Protein AF-A0A6V7LR10-F1 (afdb_monomer_lite)

Structure (mmCIF, N/CA/C/O backbone):
data_AF-A0A6V7LR10-F1
#
_entry.id   AF-A0A6V7LR10-F1
#
loop_
_atom_site.group_PDB
_atom_site.id
_atom_site.type_symbol
_atom_site.label_atom_id
_atom_site.label_alt_id
_atom_site.label_comp_id
_atom_site.label_asym_id
_atom_site.label_entity_id
_atom_site.label_seq_id
_atom_site.pdbx_PDB_ins_code
_atom_site.Cartn_x
_atom_site.Cartn_y
_atom_site.Cartn_z
_atom_site.occupancy
_atom_site.B_iso_or_equiv
_atom_site.auth_seq_id
_atom_site.auth_comp_id
_atom_site.auth_asym_id
_atom_site.auth_atom_id
_atom_site.pdbx_PDB_model_num
ATOM 1 N N . GLN A 1 1 ? 16.608 0.362 0.916 1.00 43.72 1 GLN A N 1
ATOM 2 C CA . GLN A 1 1 ? 15.428 -0.240 0.262 1.00 43.72 1 GLN A CA 1
ATOM 3 C C . GLN A 1 1 ? 14.332 -0.371 1.311 1.00 43.72 1 GLN A C 1
ATOM 5 O O . GLN A 1 1 ? 14.471 -1.191 2.207 1.00 43.72 1 GLN A O 1
ATOM 10 N N . LYS A 1 2 ? 13.320 0.507 1.299 1.00 56.78 2 LYS A N 1
ATOM 11 C CA . LYS A 1 2 ? 12.224 0.463 2.280 1.00 56.78 2 LYS A CA 1
ATOM 12 C C . LYS A 1 2 ? 11.215 -0.571 1.778 1.00 56.78 2 LYS A C 1
ATOM 14 O O . LYS A 1 2 ? 10.442 -0.275 0.874 1.00 56.78 2 LYS A O 1
ATOM 19 N N . ASN A 1 3 ? 11.345 -1.806 2.256 1.00 64.75 3 ASN A N 1
ATOM 20 C CA . ASN A 1 3 ? 10.434 -2.888 1.902 1.00 64.75 3 ASN A CA 1
ATOM 21 C C . ASN A 1 3 ? 9.104 -2.637 2.618 1.00 64.75 3 ASN A C 1
ATOM 23 O O . ASN A 1 3 ? 9.103 -2.320 3.806 1.00 64.75 3 ASN A O 1
ATOM 27 N N . VAL A 1 4 ? 7.996 -2.693 1.888 1.00 72.12 4 VAL A N 1
ATOM 28 C CA . VAL A 1 4 ? 6.668 -2.634 2.495 1.00 72.12 4 VAL A CA 1
ATOM 29 C C . VAL A 1 4 ? 6.286 -4.073 2.784 1.00 72.12 4 VAL A C 1
ATOM 31 O O . VAL A 1 4 ? 6.005 -4.833 1.860 1.00 72.12 4 VAL A O 1
ATOM 34 N N . ASP A 1 5 ? 6.297 -4.449 4.059 1.00 87.06 5 ASP A N 1
ATOM 35 C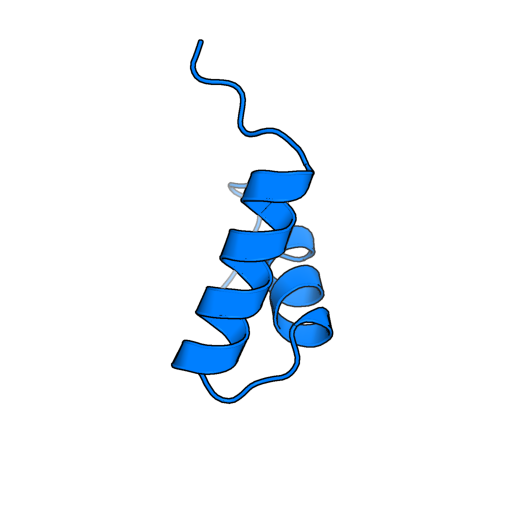 CA . ASP A 1 5 ? 5.790 -5.749 4.478 1.00 87.06 5 ASP A CA 1
ATOM 36 C C . ASP A 1 5 ? 4.336 -5.920 4.033 1.00 87.06 5 ASP A C 1
ATOM 38 O O . ASP A 1 5 ? 3.547 -4.967 4.043 1.00 87.06 5 ASP A O 1
ATOM 42 N N . LEU A 1 6 ? 3.962 -7.151 3.680 1.00 85.25 6 LEU A N 1
ATOM 43 C CA . LEU A 1 6 ? 2.609 -7.476 3.214 1.00 85.25 6 LEU A CA 1
ATOM 44 C C . LEU A 1 6 ? 1.529 -7.020 4.202 1.00 85.25 6 LEU A C 1
ATOM 46 O O . LEU A 1 6 ? 0.465 -6.571 3.784 1.00 85.25 6 LEU A O 1
ATOM 50 N N . GLU A 1 7 ? 1.820 -7.061 5.502 1.00 88.31 7 GLU A N 1
ATOM 51 C CA . GLU A 1 7 ? 0.912 -6.569 6.538 1.00 88.31 7 GLU A CA 1
ATOM 52 C C . GLU A 1 7 ? 0.696 -5.048 6.453 1.00 88.31 7 GLU A C 1
ATOM 54 O O . GLU A 1 7 ? -0.423 -4.558 6.601 1.00 88.31 7 GLU A O 1
ATOM 59 N N . THR A 1 8 ? 1.754 -4.289 6.159 1.00 90.19 8 THR A N 1
ATOM 60 C CA . THR A 1 8 ? 1.670 -2.831 5.993 1.00 90.19 8 THR A CA 1
ATOM 61 C C . THR A 1 8 ? 0.910 -2.483 4.718 1.00 90.19 8 THR A C 1
ATOM 63 O O . THR A 1 8 ? 0.069 -1.585 4.725 1.00 90.19 8 THR A O 1
ATOM 66 N N . TYR A 1 9 ? 1.139 -3.237 3.640 1.00 88.19 9 TYR A N 1
ATOM 67 C CA . TYR A 1 9 ? 0.360 -3.105 2.413 1.00 88.19 9 TYR A CA 1
ATOM 68 C C . TYR A 1 9 ? -1.127 -3.402 2.654 1.00 88.19 9 TYR A C 1
ATOM 70 O O . TYR A 1 9 ? -1.985 -2.638 2.222 1.00 88.19 9 TYR A O 1
ATOM 78 N N . GLN A 1 10 ? -1.454 -4.464 3.396 1.00 89.94 10 GLN A N 1
ATOM 79 C CA . GLN A 1 10 ? -2.834 -4.799 3.750 1.00 89.94 10 GLN A CA 1
ATOM 80 C C . GLN A 1 10 ? -3.515 -3.662 4.526 1.00 89.94 10 GLN A C 1
ATOM 82 O O . GLN A 1 10 ? -4.599 -3.236 4.130 1.00 89.94 10 GLN A O 1
ATOM 87 N N . LYS A 1 11 ? -2.867 -3.128 5.571 1.00 92.50 11 LYS A N 1
ATOM 88 C CA . LYS A 1 11 ? -3.398 -1.997 6.351 1.00 92.50 11 LYS A CA 1
ATOM 89 C C . LYS A 1 11 ? -3.623 -0.765 5.478 1.00 92.50 11 LYS A C 1
ATOM 91 O O . LYS A 1 11 ? -4.683 -0.154 5.552 1.00 92.50 11 LYS A O 1
ATOM 96 N N . PHE A 1 12 ? -2.681 -0.451 4.590 1.00 91.75 12 PHE A N 1
ATOM 97 C CA . PHE A 1 12 ? -2.829 0.647 3.634 1.00 91.75 12 PHE A CA 1
ATOM 98 C C . PHE A 1 12 ? -4.076 0.488 2.749 1.00 91.75 12 PHE A C 1
ATOM 100 O O . PHE A 1 12 ? -4.836 1.438 2.578 1.00 91.75 12 PHE A O 1
ATOM 107 N N . ILE A 1 13 ? -4.323 -0.714 2.219 1.00 91.69 13 ILE A N 1
ATOM 108 C CA . ILE A 1 13 ? -5.509 -1.001 1.400 1.00 91.69 13 ILE A CA 1
ATOM 109 C C . ILE A 1 13 ? -6.798 -0.818 2.207 1.00 91.69 13 ILE A C 1
ATOM 111 O O . ILE A 1 13 ? -7.762 -0.251 1.696 1.00 91.69 13 ILE A O 1
ATOM 115 N N . GLU A 1 14 ? -6.822 -1.271 3.460 1.00 92.62 14 GLU A N 1
ATOM 116 C CA . GLU A 1 14 ? -7.981 -1.132 4.347 1.00 92.62 14 GLU A CA 1
ATOM 117 C C . GLU A 1 14 ? -8.259 0.325 4.728 1.00 92.62 14 GLU A C 1
ATOM 119 O O . GLU A 1 14 ? -9.415 0.747 4.744 1.00 92.62 14 GLU A O 1
ATOM 124 N N . GLU A 1 15 ? -7.225 1.118 5.005 1.00 94.50 15 GLU A N 1
ATOM 125 C CA . GLU A 1 15 ? -7.379 2.549 5.279 1.00 94.50 15 GLU A CA 1
ATOM 126 C C . GLU A 1 15 ? -7.8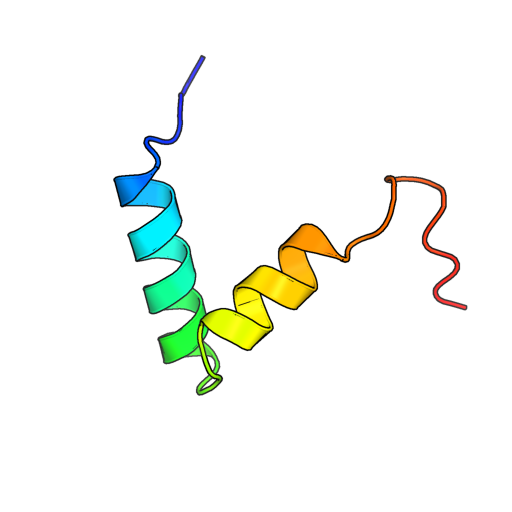29 3.324 4.039 1.00 94.50 15 GLU A C 1
ATOM 128 O O . GLU A 1 15 ? -8.718 4.173 4.126 1.00 94.50 15 GLU A O 1
ATOM 133 N N . LEU A 1 16 ? -7.291 2.986 2.865 1.00 91.69 16 LEU A N 1
ATOM 134 C CA . LEU A 1 16 ? -7.708 3.579 1.597 1.00 91.69 16 LEU A CA 1
ATOM 135 C C . LEU A 1 16 ? -9.174 3.243 1.273 1.00 91.69 16 LEU A C 1
ATOM 137 O O . LEU A 1 16 ? -9.928 4.107 0.822 1.00 91.69 16 LEU A O 1
ATOM 141 N N . ALA A 1 17 ? -9.580 1.999 1.531 1.00 92.62 17 ALA A N 1
ATOM 142 C CA . ALA A 1 17 ? -10.950 1.521 1.384 1.00 92.62 17 ALA A CA 1
ATOM 143 C C . ALA A 1 17 ? -11.912 2.277 2.313 1.00 92.62 17 ALA A C 1
ATOM 145 O O . ALA A 1 17 ? -12.922 2.809 1.849 1.00 92.62 17 ALA A O 1
ATOM 146 N N . LYS A 1 18 ? -11.555 2.418 3.598 1.00 94.25 18 LYS A N 1
ATOM 147 C CA . LYS A 1 18 ? -12.321 3.195 4.588 1.00 94.25 18 LYS A CA 1
ATOM 148 C C . LYS A 1 18 ? -12.442 4.665 4.196 1.00 94.25 18 LYS A C 1
ATOM 150 O O . LYS A 1 18 ? -13.540 5.207 4.218 1.00 94.25 18 LYS A O 1
ATOM 155 N N . SER A 1 19 ? -11.340 5.296 3.789 1.00 94.44 19 SER A N 1
ATOM 156 C CA . SER A 1 19 ? -11.316 6.706 3.381 1.00 94.44 19 SER A CA 1
ATOM 157 C C . SER A 1 19 ? -12.218 6.986 2.177 1.00 94.44 19 SER A C 1
ATOM 159 O O . SER A 1 19 ? -12.831 8.048 2.099 1.00 94.44 19 SER A O 1
ATOM 161 N N . LYS A 1 20 ? -12.316 6.034 1.243 1.00 89.50 20 LYS A N 1
ATOM 162 C CA . LYS A 1 20 ? -13.129 6.172 0.029 1.00 89.50 20 LYS A CA 1
ATOM 163 C C . LYS A 1 20 ? -14.527 5.552 0.143 1.00 89.50 20 LYS A C 1
ATOM 165 O O . LYS A 1 20 ? -15.300 5.676 -0.802 1.00 89.50 20 LYS A O 1
ATOM 170 N N . GLY A 1 21 ? -14.846 4.890 1.257 1.00 91.62 21 GLY A N 1
ATOM 171 C CA . GLY A 1 21 ? -16.132 4.220 1.468 1.00 91.62 21 GLY A CA 1
ATOM 172 C C . GLY A 1 21 ? -16.416 3.095 0.466 1.00 91.62 21 GLY A C 1
ATOM 173 O O . GLY A 1 21 ? -17.563 2.887 0.084 1.00 91.62 21 GLY A O 1
ATOM 174 N N . ILE A 1 22 ? -15.379 2.401 -0.002 1.00 91.31 22 ILE A N 1
ATOM 175 C CA . ILE A 1 22 ? -15.478 1.334 -1.009 1.00 91.31 22 ILE A CA 1
ATOM 176 C C . ILE A 1 22 ? -14.816 0.065 -0.501 1.00 91.31 22 ILE A C 1
ATOM 178 O O . ILE A 1 22 ? -13.903 0.112 0.315 1.00 91.31 22 ILE A O 1
ATOM 182 N N . ASP A 1 23 ? -15.276 -1.075 -1.005 1.00 91.75 23 ASP A N 1
ATOM 183 C CA . ASP A 1 23 ? -14.788 -2.376 -0.570 1.00 91.75 23 ASP A CA 1
ATOM 184 C C . ASP A 1 23 ? -13.281 -2.554 -0.882 1.00 91.75 23 ASP A C 1
ATOM 186 O O . ASP A 1 23 ? -12.834 -2.249 -1.998 1.00 91.75 23 ASP A O 1
ATOM 190 N N . PRO A 1 24 ? -12.469 -3.054 0.069 1.00 88.50 24 PRO A N 1
ATOM 191 C CA . PRO A 1 24 ? -11.028 -3.230 -0.124 1.00 88.50 24 PRO A CA 1
ATOM 192 C C . PRO A 1 24 ? -10.677 -4.161 -1.291 1.00 88.50 24 PRO A C 1
ATOM 194 O O . PRO A 1 24 ? -9.598 -4.039 -1.873 1.00 88.50 24 PRO A O 1
ATOM 197 N N . LYS A 1 25 ? -11.577 -5.066 -1.686 1.00 87.94 25 LYS A N 1
ATOM 198 C CA . LYS A 1 25 ? -11.403 -5.944 -2.847 1.00 87.94 25 LYS A CA 1
ATOM 199 C C . LYS A 1 25 ? -11.439 -5.150 -4.157 1.00 87.94 25 LYS A C 1
ATOM 201 O O . LYS A 1 25 ? -10.621 -5.413 -5.031 1.00 87.94 25 LYS A O 1
ATOM 206 N N . ILE A 1 26 ? -12.294 -4.126 -4.248 1.00 86.25 26 ILE A N 1
ATOM 207 C CA . ILE A 1 26 ? -12.357 -3.195 -5.390 1.00 86.25 26 ILE A CA 1
ATOM 208 C C . ILE A 1 26 ? -11.090 -2.336 -5.466 1.00 86.25 26 ILE A C 1
ATOM 210 O O . ILE A 1 26 ? -10.592 -2.055 -6.554 1.00 86.25 26 ILE A O 1
ATOM 214 N N . ILE A 1 27 ? -10.549 -1.915 -4.318 1.00 89.31 27 ILE A N 1
ATOM 215 C CA . ILE A 1 27 ? -9.269 -1.198 -4.271 1.00 89.31 27 ILE A CA 1
ATOM 216 C C . ILE A 1 27 ? -8.133 -2.078 -4.796 1.00 89.31 27 ILE A C 1
ATOM 218 O O . ILE A 1 27 ? -7.357 -1.620 -5.633 1.00 89.31 27 ILE A O 1
ATOM 222 N N . ARG A 1 28 ? -8.035 -3.328 -4.323 1.00 85.88 28 ARG A N 1
ATOM 223 C CA . ARG A 1 28 ? -7.011 -4.266 -4.803 1.00 85.88 28 ARG A CA 1
ATOM 224 C C . ARG A 1 28 ? -7.111 -4.468 -6.298 1.00 85.88 28 ARG A C 1
ATOM 226 O O . ARG A 1 28 ? -6.111 -4.271 -6.971 1.00 85.88 28 ARG A O 1
ATOM 233 N N . ASP A 1 29 ? -8.311 -4.779 -6.780 1.00 85.38 29 ASP A N 1
ATOM 234 C CA . ASP A 1 29 ? -8.585 -4.992 -8.195 1.00 85.38 29 ASP A CA 1
ATOM 235 C C . ASP A 1 29 ? -8.097 -3.811 -9.041 1.00 85.38 29 ASP A C 1
ATOM 237 O O . ASP A 1 29 ? -7.286 -4.001 -9.941 1.00 85.38 29 ASP A O 1
ATOM 241 N N . LYS A 1 30 ? -8.447 -2.575 -8.662 1.00 83.81 30 LYS A N 1
ATOM 242 C CA . LYS A 1 30 ? -7.984 -1.359 -9.350 1.00 83.81 30 LYS A CA 1
ATOM 243 C C . LYS A 1 30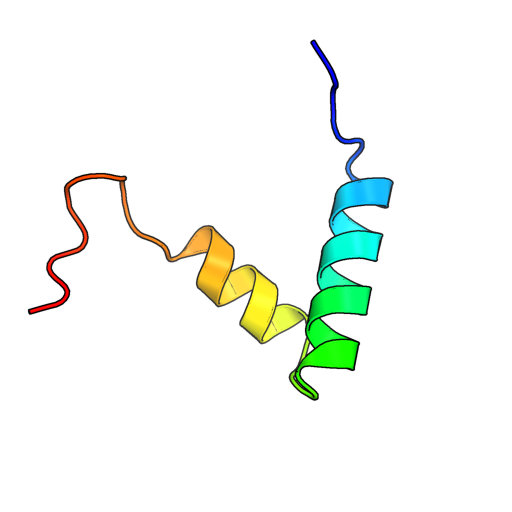 ? -6.466 -1.195 -9.351 1.00 83.81 30 LYS A C 1
ATOM 245 O O . LYS A 1 30 ? -5.910 -0.795 -10.366 1.00 83.81 30 LYS A O 1
ATOM 250 N N . LEU A 1 31 ? -5.800 -1.475 -8.232 1.00 82.19 31 LEU A N 1
ATOM 251 C CA . LEU A 1 31 ? -4.346 -1.326 -8.117 1.00 82.19 31 LEU A CA 1
ATOM 252 C C . LEU A 1 31 ? -3.589 -2.418 -8.881 1.00 82.19 31 LEU A C 1
ATOM 254 O O . LEU A 1 31 ? -2.525 -2.148 -9.430 1.00 82.19 31 LEU A O 1
ATOM 258 N N . THR A 1 32 ? -4.130 -3.636 -8.940 1.00 80.56 32 THR A N 1
ATOM 259 C CA . THR A 1 32 ? -3.548 -4.736 -9.721 1.00 80.56 32 THR A CA 1
ATOM 260 C C . THR A 1 32 ? -3.898 -4.659 -11.203 1.00 80.56 32 THR A C 1
ATOM 262 O O . THR A 1 32 ? -3.113 -5.103 -12.034 1.00 80.56 32 THR A O 1
ATOM 265 N N . ASN A 1 33 ? -5.037 -4.057 -11.551 1.00 73.06 33 ASN A N 1
ATOM 266 C CA . ASN A 1 33 ? -5.518 -3.893 -12.921 1.00 73.06 33 ASN A CA 1
ATOM 267 C C . ASN A 1 33 ? -5.115 -2.539 -13.534 1.00 73.06 33 ASN A C 1
ATOM 269 O O . ASN A 1 33 ? -5.715 -2.083 -14.503 1.00 73.06 3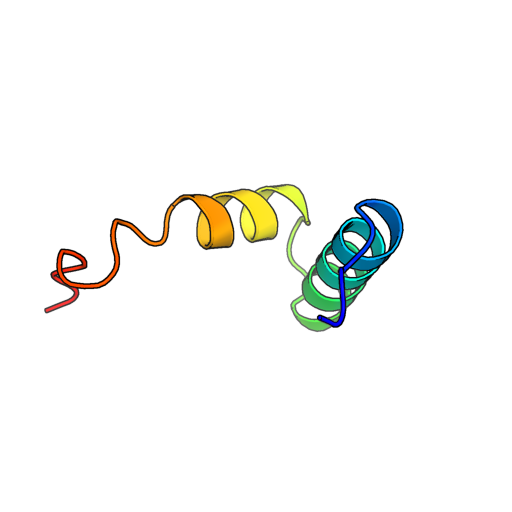3 ASN A O 1
ATOM 273 N N . CYS A 1 34 ? -4.078 -1.880 -13.010 1.00 61.81 34 CYS A N 1
ATOM 274 C CA . CYS A 1 34 ? -3.588 -0.617 -13.570 1.00 61.81 34 CYS A CA 1
ATOM 275 C C . CYS A 1 34 ? -2.900 -0.751 -14.944 1.00 61.81 34 CYS A C 1
ATOM 277 O O . CYS A 1 34 ? -2.435 0.257 -15.475 1.00 61.81 34 CYS A O 1
ATOM 279 N N . GLY A 1 35 ? -2.871 -1.950 -15.540 1.00 62.66 35 GLY A N 1
ATOM 280 C CA . GLY A 1 35 ? -2.170 -2.218 -16.793 1.00 62.66 35 GLY A CA 1
ATOM 281 C C . GLY A 1 35 ? -0.655 -2.068 -16.643 1.00 62.66 35 GLY A C 1
ATOM 282 O O . GLY A 1 35 ? -0.145 -1.578 -15.634 1.00 62.66 35 GLY A O 1
ATOM 283 N N . ALA A 1 36 ? 0.100 -2.515 -17.644 1.00 61.91 36 ALA A N 1
ATOM 284 C CA . ALA A 1 36 ? 1.523 -2.211 -17.673 1.00 61.91 36 ALA A CA 1
ATOM 285 C C . ALA A 1 36 ? 1.706 -0.684 -17.806 1.00 61.91 36 ALA A C 1
ATOM 287 O O . ALA A 1 36 ? 1.049 -0.064 -18.651 1.00 61.91 36 ALA A O 1
ATOM 288 N N . PRO A 1 37 ? 2.577 -0.056 -16.999 1.00 65.50 37 PRO A N 1
ATOM 289 C CA . PRO A 1 37 ? 2.866 1.365 -17.141 1.00 65.50 37 PRO A CA 1
ATOM 290 C C . PRO A 1 37 ? 3.360 1.644 -18.569 1.00 65.50 37 PRO A C 1
ATOM 292 O O . PRO A 1 37 ? 4.326 1.038 -19.025 1.00 65.50 37 PRO A O 1
ATOM 295 N N . GLY A 1 38 ? 2.650 2.521 -19.286 1.00 63.91 38 GLY A N 1
ATOM 296 C CA . GLY A 1 38 ? 2.880 2.819 -20.709 1.00 63.91 38 GLY A CA 1
ATOM 297 C C . GLY A 1 38 ? 1.893 2.174 -21.696 1.00 63.91 38 GLY A C 1
ATOM 298 O O . GLY A 1 38 ? 1.936 2.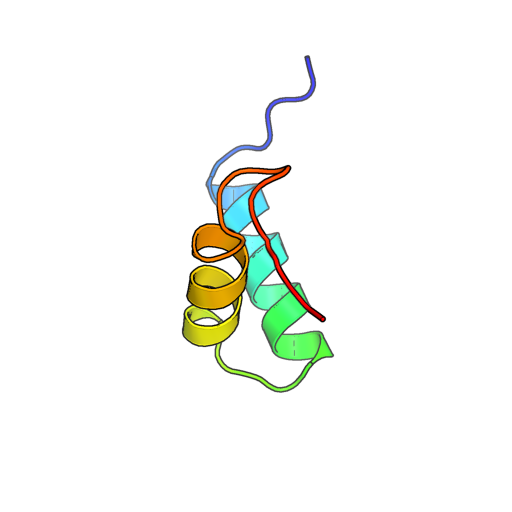513 -22.872 1.00 63.91 38 GLY A O 1
ATOM 299 N N . LEU A 1 39 ? 0.994 1.293 -21.238 1.00 60.53 39 LEU A N 1
ATOM 300 C CA . LEU A 1 39 ? -0.050 0.642 -22.055 1.00 60.53 39 LEU A CA 1
ATOM 301 C C . LEU A 1 39 ? -1.483 1.039 -21.657 1.00 60.53 39 LEU A C 1
ATOM 303 O O . LEU A 1 39 ? -2.449 0.599 -22.279 1.00 60.53 39 LEU A O 1
ATOM 307 N N . SER A 1 40 ? -1.640 1.864 -20.621 1.00 59.25 40 SER A N 1
ATOM 308 C CA . SER A 1 40 ? -2.948 2.353 -20.182 1.00 59.25 40 SER A CA 1
ATOM 309 C C . SER A 1 40 ? -3.429 3.465 -21.114 1.00 59.25 40 SER A C 1
ATOM 311 O O . SER A 1 40 ? -3.241 4.647 -20.839 1.00 59.25 40 SER A O 1
ATOM 313 N N . ASN A 1 41 ? -4.057 3.073 -22.224 1.00 58.00 41 ASN A N 1
ATOM 314 C CA . ASN A 1 41 ? -4.804 3.954 -23.121 1.00 58.00 41 ASN A CA 1
ATOM 315 C C . ASN A 1 41 ? -6.101 4.419 -22.434 1.00 58.00 41 ASN A C 1
ATOM 317 O O . ASN A 1 41 ? -7.200 4.049 -22.839 1.00 58.00 41 ASN A O 1
ATOM 321 N N . VAL A 1 42 ? -5.992 5.214 -21.371 1.00 57.72 42 VAL A N 1
ATOM 322 C CA . VAL A 1 42 ? -7.105 6.074 -20.960 1.00 57.72 42 VAL A CA 1
ATOM 323 C C . VAL A 1 42 ? -7.049 7.280 -21.894 1.00 57.72 42 VAL A C 1
ATOM 325 O O . VAL A 1 42 ? -6.202 8.154 -21.721 1.00 57.72 42 VAL A O 1
ATOM 328 N N . THR A 1 43 ? -7.865 7.240 -22.951 1.00 39.09 43 THR A N 1
ATOM 329 C CA . THR A 1 43 ? -8.205 8.419 -23.768 1.00 39.09 43 THR A CA 1
ATOM 330 C C . THR A 1 43 ? -9.288 9.214 -23.057 1.00 39.09 43 THR A C 1
ATOM 332 O O . THR A 1 43 ? -10.164 8.560 -22.445 1.00 39.09 43 THR A O 1
#

Foldseek 3Di:
DPDQPPVNVVVVLVVVCVVVVHDSVVVVCCVVVVPDVVPPPPD

Secondary structure (DSSP, 8-state):
-----HHHHHHHHHHHHHHHTS-HHHHHHHHHTS-STT-----

Radius of gyration: 12.57 Å; chains: 1; bounding box: 32×16×30 Å

pLDDT: mean 79.07, std 15.11, range [39.09, 94.5]

Organism: NCBI:txid15639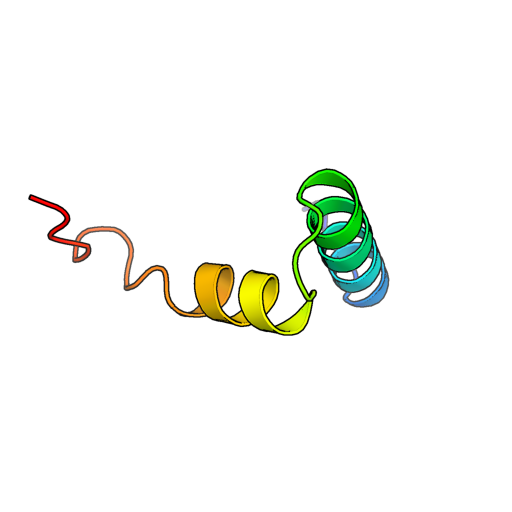83

Sequence (43 aa):
QKNVDLETYQKFIEELAKSKGIDPKIIRDKLTNCGAPGLSNVT